Protein AF-A0A2D4H8C5-F1 (afdb_monomer_lite)

Structure (mmCIF, N/CA/C/O backbone):
data_AF-A0A2D4H8C5-F1
#
_entry.id   AF-A0A2D4H8C5-F1
#
loop_
_atom_site.group_PDB
_atom_site.id
_atom_site.type_symbol
_atom_site.label_atom_id
_atom_site.label_alt_id
_atom_site.label_comp_id
_atom_site.label_asym_id
_atom_site.label_entity_id
_atom_site.label_seq_id
_atom_site.pdbx_PDB_ins_code
_atom_site.Cartn_x
_atom_site.Cartn_y
_atom_site.Cartn_z
_atom_site.occupancy
_atom_site.B_iso_or_equiv
_atom_site.auth_seq_id
_atom_site.auth_comp_id
_atom_site.auth_asym_id
_atom_si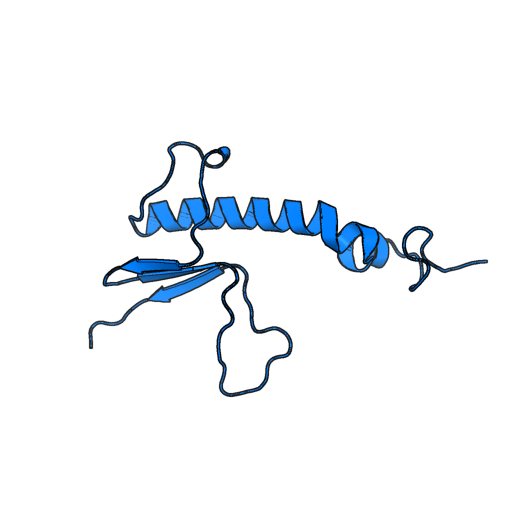te.auth_atom_id
_atom_site.pdbx_PDB_model_num
ATOM 1 N N . THR A 1 1 ? 19.505 -6.120 -39.486 1.00 49.56 1 THR A N 1
ATOM 2 C CA . THR A 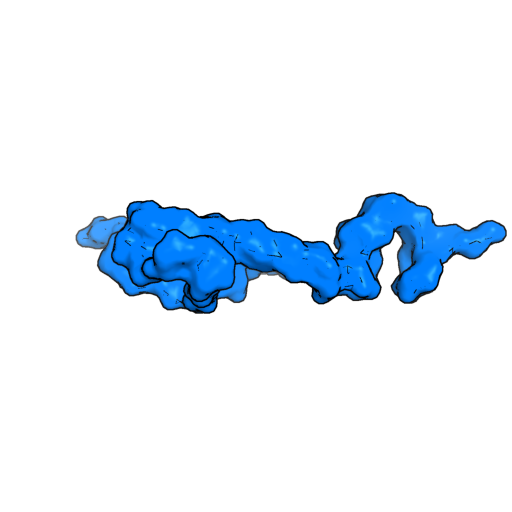1 1 ? 19.341 -5.386 -38.216 1.00 49.56 1 THR A CA 1
ATOM 3 C C . THR A 1 1 ? 18.477 -6.236 -37.314 1.00 49.56 1 THR A C 1
ATOM 5 O O . THR A 1 1 ? 17.338 -6.503 -37.668 1.00 49.56 1 THR A O 1
ATOM 8 N N . ASN A 1 2 ? 19.036 -6.793 -36.238 1.00 59.22 2 ASN A N 1
ATOM 9 C CA . ASN A 1 2 ? 18.236 -7.587 -35.306 1.00 59.22 2 ASN A CA 1
ATOM 10 C C . ASN A 1 2 ? 17.459 -6.597 -34.434 1.00 59.22 2 ASN A C 1
ATOM 12 O O . ASN A 1 2 ? 18.043 -5.967 -33.563 1.00 59.22 2 ASN A O 1
ATOM 16 N N . SER A 1 3 ? 16.188 -6.373 -34.763 1.00 80.88 3 SER A N 1
ATOM 17 C CA . SER A 1 3 ? 15.322 -5.400 -34.089 1.00 80.88 3 SER A CA 1
ATOM 18 C C . SER A 1 3 ? 14.839 -5.881 -32.726 1.00 80.88 3 SER A C 1
ATOM 20 O O . SER A 1 3 ? 14.185 -5.123 -32.024 1.00 80.88 3 SER A O 1
ATOM 22 N N . LYS A 1 4 ? 15.145 -7.127 -32.347 1.00 88.50 4 LYS A N 1
ATOM 23 C CA . LYS A 1 4 ? 14.669 -7.757 -31.118 1.00 88.50 4 LYS A CA 1
ATOM 24 C C . LYS 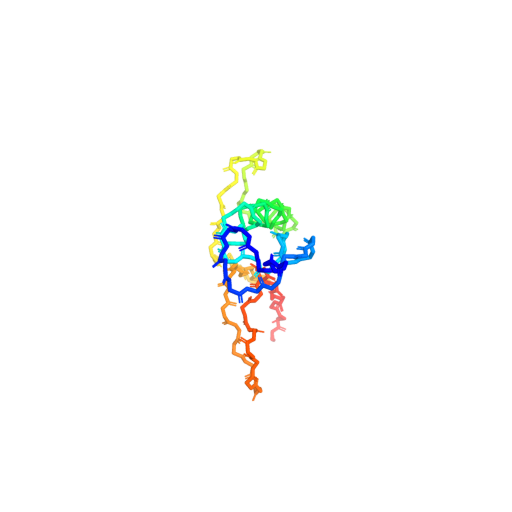A 1 4 ? 15.430 -7.270 -29.889 1.00 88.50 4 LYS A C 1
ATOM 26 O O . LYS A 1 4 ? 16.642 -7.093 -29.931 1.00 88.50 4 LYS A O 1
ATOM 31 N N . CYS A 1 5 ? 14.695 -7.131 -28.790 1.00 89.56 5 CYS A N 1
ATOM 32 C CA . CYS A 1 5 ? 15.189 -6.788 -27.463 1.00 89.56 5 CYS A CA 1
ATOM 33 C C . CYS A 1 5 ? 16.376 -7.657 -27.054 1.00 89.56 5 CYS A C 1
ATOM 35 O O . CYS A 1 5 ? 16.251 -8.880 -26.978 1.00 89.56 5 CYS A O 1
ATOM 37 N N . HIS A 1 6 ? 17.495 -7.029 -26.702 1.00 89.69 6 HIS A N 1
ATOM 38 C CA . HIS A 1 6 ? 18.704 -7.728 -26.271 1.00 89.69 6 HIS A CA 1
ATOM 39 C C . HIS A 1 6 ? 18.544 -8.493 -24.946 1.00 89.69 6 HIS A C 1
ATOM 41 O O . HIS A 1 6 ? 19.355 -9.367 -24.650 1.00 89.69 6 HIS A O 1
ATOM 47 N N . LEU A 1 7 ? 17.510 -8.194 -24.150 1.00 85.94 7 LEU A N 1
ATOM 48 C CA . LEU A 1 7 ? 17.275 -8.827 -22.846 1.00 85.94 7 LEU A CA 1
ATOM 49 C C . LEU A 1 7 ? 16.354 -10.045 -22.927 1.00 85.94 7 LEU A C 1
ATOM 51 O O . LEU A 1 7 ? 16.677 -11.102 -22.388 1.00 85.94 7 LEU A O 1
ATOM 55 N N . CYS A 1 8 ? 15.185 -9.901 -23.559 1.00 87.44 8 CYS A N 1
ATOM 56 C CA . CYS A 1 8 ? 14.201 -10.984 -23.641 1.00 87.44 8 CYS A CA 1
ATOM 57 C C . CYS A 1 8 ? 14.191 -11.700 -24.996 1.00 87.44 8 CYS A C 1
ATOM 59 O O . CYS A 1 8 ? 13.725 -12.829 -25.064 1.00 87.44 8 CYS A O 1
ATOM 61 N N . ASN A 1 9 ? 14.692 -11.069 -26.063 1.00 87.75 9 ASN A N 1
ATOM 62 C CA . ASN A 1 9 ? 14.713 -11.582 -27.438 1.00 87.75 9 ASN A CA 1
ATOM 63 C C . ASN A 1 9 ? 13.330 -11.975 -28.017 1.00 87.75 9 ASN A C 1
ATOM 65 O O . ASN A 1 9 ? 13.246 -12.687 -29.021 1.00 87.75 9 ASN A O 1
ATOM 69 N N . GLU A 1 10 ? 12.239 -11.506 -27.402 1.00 86.00 10 GLU A N 1
ATOM 70 C CA . GLU A 1 10 ? 10.858 -11.847 -27.782 1.00 86.00 10 GLU A CA 1
ATOM 71 C C . GLU A 1 10 ? 10.166 -10.750 -28.599 1.00 86.00 10 GLU A C 1
ATOM 73 O O . GLU A 1 10 ? 9.483 -11.052 -29.576 1.00 86.00 10 GLU A O 1
ATOM 78 N N . LYS A 1 11 ? 10.337 -9.480 -28.213 1.00 87.06 11 LYS A N 1
ATOM 79 C CA . LYS A 1 11 ? 9.717 -8.312 -28.863 1.00 87.06 11 LYS A CA 1
ATOM 80 C C . LYS A 1 11 ? 10.781 -7.370 -29.404 1.00 87.06 11 LYS A C 1
ATOM 82 O O . LYS A 1 11 ? 11.941 -7.473 -29.012 1.00 87.06 11 LYS A O 1
ATOM 87 N N . ASP A 1 12 ? 10.383 -6.444 -30.271 1.00 90.56 12 ASP A N 1
ATOM 88 C CA . ASP A 1 12 ? 11.291 -5.408 -30.751 1.00 90.56 12 ASP A CA 1
ATOM 89 C C . ASP A 1 12 ? 11.798 -4.521 -29.607 1.00 90.56 12 ASP A C 1
ATOM 91 O O . ASP A 1 12 ? 11.068 -4.155 -28.678 1.00 90.56 12 ASP A O 1
ATOM 95 N N . GLU A 1 13 ? 13.076 -4.174 -29.687 1.00 88.38 13 GLU A N 1
ATOM 96 C CA . GLU A 1 13 ? 13.731 -3.271 -28.768 1.00 88.38 13 GLU A CA 1
ATOM 97 C C . GLU A 1 13 ? 13.223 -1.852 -28.985 1.00 88.38 13 GLU A C 1
ATOM 99 O O . GLU A 1 13 ? 13.541 -1.174 -29.958 1.00 88.38 13 GLU A O 1
ATOM 104 N N . THR A 1 14 ? 12.417 -1.392 -28.042 1.00 89.06 14 THR A N 1
ATOM 105 C CA . THR A 1 14 ? 11.976 -0.005 -27.959 1.00 89.06 14 THR A CA 1
ATOM 106 C C . THR A 1 14 ? 12.141 0.458 -26.523 1.00 89.06 14 THR A C 1
ATOM 108 O O . THR A 1 14 ? 12.072 -0.355 -25.603 1.00 89.06 14 THR A O 1
ATOM 111 N N . V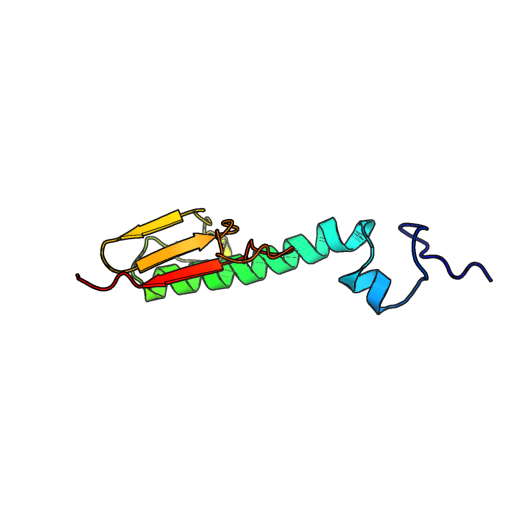AL A 1 15 ? 12.305 1.765 -26.305 1.00 83.38 15 VAL A N 1
ATOM 112 C CA . VAL A 1 15 ? 12.348 2.339 -24.947 1.00 83.38 15 VAL A CA 1
ATOM 113 C C . VAL A 1 15 ? 11.116 1.913 -24.144 1.00 83.38 15 VAL A C 1
ATOM 115 O O . VAL A 1 15 ? 11.235 1.497 -22.996 1.00 83.38 15 VAL A O 1
ATOM 118 N N . ASN A 1 16 ? 9.936 1.927 -24.774 1.00 82.69 16 ASN A N 1
ATOM 119 C CA . ASN A 1 16 ? 8.709 1.482 -24.126 1.00 82.69 16 ASN A CA 1
ATOM 120 C C . ASN A 1 16 ? 8.761 -0.011 -23.764 1.00 82.69 16 ASN A C 1
ATOM 122 O O . ASN A 1 16 ? 8.442 -0.375 -22.638 1.00 82.69 16 ASN A O 1
ATOM 126 N N . HIS A 1 17 ? 9.217 -0.876 -24.677 1.00 85.38 17 HIS A N 1
ATOM 127 C CA . HIS A 1 17 ? 9.405 -2.290 -24.369 1.00 85.38 17 HIS A CA 1
ATOM 128 C C . HIS A 1 17 ? 10.403 -2.494 -23.225 1.00 85.38 17 HIS A C 1
ATOM 130 O O . HIS A 1 17 ? 10.072 -3.195 -22.282 1.00 85.38 17 HIS A O 1
ATOM 136 N N . LEU A 1 18 ? 11.580 -1.867 -23.253 1.00 80.31 18 LEU A N 1
ATOM 137 C CA . LEU A 1 18 ? 12.593 -2.031 -22.206 1.00 80.31 18 LEU A CA 1
ATOM 138 C C . LEU A 1 18 ? 12.063 -1.637 -20.820 1.00 80.31 18 LEU A C 1
ATOM 140 O O . LEU A 1 18 ? 12.319 -2.350 -19.856 1.00 80.31 18 LEU A O 1
ATOM 144 N N . ILE A 1 19 ? 11.287 -0.552 -20.733 1.00 75.75 19 ILE A N 1
ATOM 145 C CA . ILE A 1 19 ? 10.797 -0.017 -19.456 1.00 75.75 19 ILE A CA 1
ATOM 146 C C . ILE A 1 19 ? 9.540 -0.746 -18.962 1.00 75.75 19 ILE A C 1
ATOM 148 O O . ILE A 1 19 ? 9.457 -1.086 -17.786 1.00 75.75 19 ILE A O 1
ATOM 152 N N . THR A 1 20 ? 8.549 -0.976 -19.828 1.00 72.44 20 THR A N 1
ATOM 153 C CA . THR A 1 20 ? 7.210 -1.433 -19.400 1.00 72.44 20 THR A CA 1
ATOM 154 C C . THR A 1 20 ? 6.840 -2.823 -19.908 1.00 72.44 20 THR A C 1
ATOM 156 O O . THR A 1 20 ? 5.971 -3.477 -19.340 1.00 72.44 20 THR A O 1
ATOM 159 N N . GLY A 1 21 ? 7.483 -3.298 -20.977 1.00 76.19 21 GLY A N 1
ATOM 160 C CA . GLY A 1 21 ? 7.053 -4.493 -21.710 1.00 76.19 21 GLY A CA 1
ATOM 161 C C . GLY A 1 21 ? 8.036 -5.664 -21.712 1.00 76.19 21 GLY A C 1
ATOM 162 O O . GLY A 1 21 ? 7.702 -6.717 -22.262 1.00 76.19 21 GLY A O 1
ATOM 163 N N . CYS A 1 22 ? 9.244 -5.486 -21.179 1.00 84.06 22 CYS A N 1
ATOM 164 C CA . CYS A 1 22 ? 10.309 -6.476 -21.193 1.00 84.06 22 CYS A CA 1
ATOM 165 C C . CYS A 1 22 ? 10.132 -7.382 -19.990 1.00 84.06 22 CYS A C 1
ATOM 167 O O . CYS A 1 22 ? 10.269 -6.939 -18.854 1.00 84.06 22 CYS A O 1
ATOM 169 N N . SER A 1 23 ? 9.852 -8.660 -20.222 1.00 78.25 23 SER A N 1
ATOM 170 C CA . SER A 1 23 ? 9.631 -9.649 -19.161 1.00 78.25 23 SER A CA 1
ATOM 171 C C . SER A 1 23 ? 10.812 -9.771 -18.191 1.00 78.25 23 SER A C 1
ATOM 173 O O . SER A 1 23 ? 10.611 -10.131 -17.039 1.00 78.25 23 SER A O 1
ATOM 175 N N . LYS A 1 24 ? 12.031 -9.419 -18.623 1.00 79.38 24 LYS A N 1
ATOM 176 C CA . LYS A 1 24 ? 13.242 -9.438 -17.790 1.00 79.38 24 LYS A CA 1
ATOM 177 C C . LYS A 1 24 ? 13.415 -8.220 -16.874 1.00 79.38 24 LYS A C 1
ATOM 179 O O . LYS A 1 24 ? 14.102 -8.360 -15.876 1.00 79.38 24 LYS A O 1
ATOM 184 N N . ILE A 1 25 ? 12.816 -7.070 -17.203 1.00 72.94 25 ILE A N 1
ATOM 185 C CA . ILE A 1 25 ? 12.892 -5.828 -16.399 1.00 72.94 25 ILE A CA 1
ATOM 186 C C . ILE A 1 25 ? 11.570 -5.564 -15.668 1.00 72.94 25 ILE A C 1
ATOM 188 O O . ILE A 1 25 ? 11.550 -5.257 -14.479 1.00 72.94 25 ILE A O 1
ATOM 192 N N . SER A 1 26 ? 10.444 -5.695 -16.375 1.00 65.44 26 SER A N 1
ATOM 193 C CA . SER A 1 26 ? 9.105 -5.401 -15.844 1.00 65.44 26 SER A CA 1
ATOM 194 C C . SER A 1 26 ? 8.741 -6.257 -14.628 1.00 65.44 26 SER A C 1
ATOM 196 O O . SER A 1 26 ? 8.025 -5.790 -13.748 1.00 65.44 26 SER A O 1
ATOM 198 N N . GLN A 1 27 ? 9.253 -7.490 -14.559 1.00 64.69 27 GLN A N 1
ATOM 199 C CA . GLN A 1 27 ? 8.974 -8.423 -13.465 1.00 64.69 27 GLN A CA 1
ATOM 200 C C . GLN A 1 27 ? 9.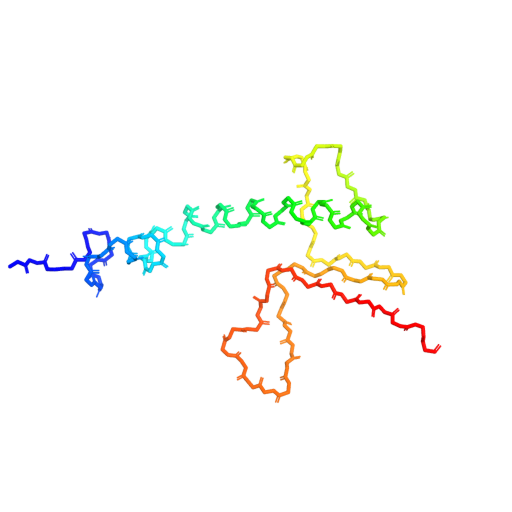858 -8.203 -12.227 1.00 64.69 27 GLN A C 1
ATOM 202 O O . GLN A 1 27 ? 9.566 -8.791 -11.189 1.00 64.69 27 GLN A O 1
ATOM 207 N N . THR A 1 28 ? 10.914 -7.384 -12.309 1.00 69.38 28 THR A N 1
ATOM 208 C CA . THR A 1 28 ? 11.859 -7.163 -11.201 1.00 69.38 28 THR A CA 1
ATOM 209 C C . THR A 1 28 ? 11.806 -5.716 -10.720 1.00 69.38 28 THR A C 1
ATOM 211 O O . THR A 1 28 ? 11.031 -5.395 -9.821 1.00 69.38 28 THR A O 1
ATOM 214 N N . ASP A 1 29 ? 12.549 -4.818 -11.362 1.00 67.75 29 ASP A N 1
ATOM 215 C CA . ASP A 1 29 ? 12.817 -3.474 -10.843 1.00 67.75 29 ASP A CA 1
ATOM 216 C C . ASP A 1 29 ? 11.567 -2.592 -10.897 1.00 67.75 29 ASP A C 1
ATOM 218 O O . ASP A 1 29 ? 11.295 -1.806 -9.985 1.00 67.75 29 ASP A O 1
ATOM 222 N N . TYR A 1 30 ? 10.771 -2.749 -11.959 1.00 69.88 30 TYR A N 1
ATOM 223 C CA . TYR A 1 30 ? 9.523 -2.010 -12.107 1.00 69.88 30 TYR A CA 1
ATOM 224 C C . TYR A 1 30 ? 8.486 -2.453 -11.069 1.00 69.88 30 TYR A C 1
ATOM 226 O O . TYR A 1 30 ? 7.875 -1.604 -10.422 1.00 69.88 30 TYR A O 1
ATOM 234 N N . LEU A 1 31 ? 8.326 -3.765 -10.858 1.00 77.31 31 LEU A N 1
ATOM 235 C CA . LEU A 1 31 ? 7.412 -4.312 -9.855 1.00 77.31 31 LEU A CA 1
ATOM 236 C C . LEU A 1 31 ? 7.836 -3.925 -8.431 1.00 77.31 31 LEU A C 1
ATOM 238 O O . LEU A 1 31 ? 6.994 -3.556 -7.614 1.00 77.31 31 LEU A O 1
ATOM 242 N N . GLU A 1 32 ? 9.135 -3.950 -8.129 1.00 81.12 32 GLU A N 1
ATOM 243 C CA . GLU A 1 32 ? 9.647 -3.494 -6.836 1.00 81.12 32 GLU A CA 1
ATOM 244 C C . GLU A 1 32 ? 9.363 -2.011 -6.596 1.00 81.12 32 GLU A C 1
ATOM 246 O O . GLU A 1 32 ? 8.886 -1.639 -5.520 1.00 81.12 32 GLU A O 1
ATOM 251 N N . PHE A 1 33 ? 9.627 -1.150 -7.583 1.00 80.44 33 PHE A N 1
ATOM 252 C CA . PHE A 1 33 ? 9.336 0.277 -7.465 1.00 80.44 33 PHE A CA 1
ATOM 253 C C . PHE A 1 33 ? 7.836 0.531 -7.305 1.00 80.44 33 PHE A C 1
ATOM 255 O O . PHE A 1 33 ? 7.421 1.288 -6.423 1.00 80.44 33 PHE A O 1
ATOM 262 N N . HIS A 1 34 ? 7.027 -0.152 -8.112 1.00 85.38 34 HIS A N 1
ATOM 263 C CA . HIS A 1 34 ? 5.576 -0.105 -8.046 1.00 85.38 34 HIS A CA 1
ATOM 264 C C . HIS A 1 34 ? 5.071 -0.463 -6.637 1.00 85.38 34 HIS A C 1
ATOM 266 O O . HIS A 1 34 ? 4.355 0.318 -6.004 1.00 85.38 34 HIS A O 1
ATOM 272 N N . ASN A 1 35 ? 5.547 -1.582 -6.086 1.00 88.06 35 ASN A N 1
ATOM 273 C CA . ASN A 1 35 ? 5.183 -2.036 -4.746 1.00 88.06 35 ASN A CA 1
ATOM 274 C C . ASN A 1 35 ? 5.675 -1.089 -3.645 1.00 88.06 35 ASN A C 1
ATOM 276 O O . ASN A 1 35 ? 4.981 -0.907 -2.644 1.00 88.06 35 ASN A O 1
ATOM 280 N N . ARG A 1 36 ? 6.833 -0.434 -3.813 1.00 89.56 36 ARG A N 1
ATOM 281 C CA . ARG A 1 36 ? 7.312 0.594 -2.869 1.00 89.56 36 ARG A CA 1
ATOM 282 C C . ARG A 1 36 ? 6.380 1.799 -2.825 1.00 89.56 36 ARG A C 1
ATOM 284 O O . ARG A 1 36 ? 6.036 2.253 -1.735 1.00 89.56 36 ARG A O 1
ATOM 291 N N . VAL A 1 37 ? 5.951 2.303 -3.982 1.00 91.75 37 VAL A N 1
ATOM 292 C CA . VAL A 1 37 ? 5.007 3.428 -4.054 1.00 91.75 37 VAL A CA 1
ATOM 293 C C . VAL A 1 37 ? 3.664 3.034 -3.443 1.00 91.75 37 VAL A C 1
ATOM 295 O O . VAL A 1 37 ? 3.157 3.742 -2.572 1.00 91.75 37 VAL A O 1
ATOM 298 N N . ALA A 1 38 ? 3.126 1.874 -3.822 1.00 93.81 38 ALA A N 1
ATOM 299 C CA . ALA A 1 38 ? 1.881 1.367 -3.261 1.00 93.81 38 ALA A CA 1
ATOM 300 C C . ALA A 1 38 ? 1.984 1.177 -1.732 1.00 93.81 38 ALA A C 1
ATOM 302 O O . ALA A 1 38 ? 1.076 1.580 -1.006 1.00 93.81 38 ALA A O 1
ATOM 303 N N . LYS A 1 39 ? 3.117 0.694 -1.200 1.00 95.19 39 LYS A N 1
ATOM 304 C CA . LYS A 1 39 ? 3.353 0.561 0.251 1.00 95.19 39 LYS A CA 1
ATOM 305 C C . LYS A 1 39 ? 3.272 1.908 0.977 1.00 95.19 39 LYS A C 1
ATOM 307 O O . LYS A 1 39 ? 2.693 1.980 2.060 1.00 95.19 39 LYS A O 1
ATOM 312 N N . ILE A 1 40 ? 3.807 2.982 0.391 1.00 95.81 40 ILE A N 1
ATOM 313 C CA . ILE A 1 40 ? 3.698 4.338 0.960 1.00 95.81 40 ILE A CA 1
ATOM 314 C C . ILE A 1 40 ? 2.235 4.797 0.978 1.00 95.81 40 ILE A C 1
ATOM 316 O O . ILE A 1 40 ? 1.783 5.378 1.968 1.00 95.81 40 ILE A O 1
ATOM 320 N N . ILE A 1 41 ? 1.485 4.519 -0.091 1.00 96.38 41 ILE A N 1
ATOM 321 C CA . ILE A 1 41 ? 0.052 4.830 -0.164 1.00 96.38 41 ILE A CA 1
ATOM 322 C C . ILE A 1 41 ? -0.704 4.057 0.919 1.00 96.38 41 ILE A C 1
ATOM 324 O O . ILE A 1 41 ? -1.442 4.666 1.687 1.00 96.38 41 ILE A O 1
ATOM 328 N N . HIS A 1 42 ? -0.466 2.752 1.050 1.00 97.19 42 HIS A N 1
ATOM 329 C CA . HIS A 1 42 ? -1.062 1.925 2.095 1.00 97.19 42 HIS A CA 1
ATOM 330 C C . HIS A 1 42 ? -0.765 2.482 3.496 1.00 97.19 42 HIS A C 1
ATOM 332 O O . HIS A 1 42 ? -1.685 2.673 4.285 1.00 97.19 42 HIS A O 1
ATOM 338 N N . TRP A 1 43 ? 0.490 2.839 3.793 1.00 97.62 43 TRP A N 1
ATOM 339 C CA . TRP A 1 43 ? 0.872 3.474 5.063 1.00 97.62 43 TRP A CA 1
ATOM 340 C C . TRP A 1 43 ? 0.091 4.771 5.343 1.00 97.62 43 TRP A C 1
ATOM 342 O O . TRP A 1 43 ? -0.328 5.026 6.476 1.00 97.62 43 TRP A O 1
ATOM 352 N N . LYS A 1 44 ? -0.148 5.595 4.314 1.00 97.38 44 LYS A N 1
ATOM 353 C CA . LYS A 1 44 ? -0.968 6.813 4.426 1.00 97.38 44 LYS A CA 1
ATOM 354 C C . LYS A 1 44 ? -2.454 6.517 4.614 1.00 97.38 44 LYS A C 1
ATOM 356 O O . LYS A 1 44 ? -3.126 7.254 5.332 1.00 97.38 44 LYS A O 1
ATOM 361 N N . LEU A 1 45 ? -2.969 5.455 4.002 1.00 96.69 45 LEU A N 1
ATOM 362 C CA . LEU A 1 45 ? -4.350 5.021 4.194 1.00 96.69 45 LEU A CA 1
ATOM 363 C C . LEU A 1 45 ? -4.572 4.478 5.609 1.00 96.69 45 LEU A C 1
ATOM 365 O O . LEU A 1 45 ? -5.576 4.836 6.221 1.00 96.69 45 LEU A O 1
ATOM 369 N N . CYS A 1 46 ? -3.619 3.722 6.165 1.00 96.81 46 CYS A N 1
ATOM 370 C CA . CYS A 1 46 ? -3.667 3.291 7.564 1.00 96.81 46 CYS A CA 1
ATOM 371 C C . CYS A 1 46 ? -3.795 4.488 8.513 1.00 96.81 46 CYS A C 1
ATOM 373 O O . CYS A 1 46 ? -4.715 4.524 9.326 1.00 96.81 46 CYS A O 1
ATOM 375 N N . GLN A 1 47 ? -2.951 5.513 8.335 1.00 96.44 47 GLN A N 1
ATOM 376 C CA . GLN A 1 47 ? -3.035 6.769 9.094 1.00 96.44 47 GLN A CA 1
ATOM 377 C C . GLN A 1 47 ? -4.395 7.457 8.939 1.00 96.44 47 GLN A C 1
ATOM 379 O O . GLN A 1 47 ? -4.982 7.907 9.919 1.00 96.44 47 GLN A O 1
ATOM 384 N N . LYS A 1 48 ? -4.906 7.547 7.705 1.00 96.00 48 LYS A N 1
ATOM 385 C CA . LYS A 1 48 ? -6.171 8.229 7.406 1.00 96.00 48 LYS A CA 1
ATOM 386 C C . LYS A 1 48 ? -7.377 7.540 8.050 1.00 96.00 48 LYS A C 1
ATOM 388 O O . LYS A 1 48 ? -8.292 8.228 8.495 1.00 96.00 48 LYS A O 1
ATOM 393 N N . PHE A 1 49 ? -7.400 6.210 8.053 1.00 95.62 49 PHE A N 1
ATOM 394 C CA . PHE A 1 49 ? -8.537 5.422 8.531 1.00 95.62 49 PHE A CA 1
ATOM 395 C C . PHE A 1 49 ? -8.378 4.913 9.970 1.00 95.62 49 PHE A C 1
ATOM 397 O O . PHE A 1 49 ? -9.320 4.347 10.513 1.00 95.62 49 PHE A O 1
ATOM 404 N N . GLY A 1 50 ? -7.237 5.175 10.615 1.00 94.94 50 GLY A N 1
ATOM 405 C CA . GLY A 1 50 ? -6.997 4.819 12.015 1.00 94.94 50 GLY A CA 1
ATOM 406 C C . GLY A 1 50 ? -6.633 3.349 12.235 1.00 94.94 50 GLY A C 1
ATOM 407 O O . GLY A 1 50 ? -6.906 2.816 13.306 1.00 94.94 50 GLY A O 1
ATOM 408 N N . PHE A 1 51 ? -6.040 2.693 11.234 1.00 96.06 51 PHE A N 1
ATOM 409 C CA . PHE A 1 51 ? -5.415 1.378 11.408 1.00 96.06 51 PHE A CA 1
ATOM 410 C C . PHE A 1 51 ? -4.053 1.509 12.091 1.00 96.06 51 PHE A C 1
ATOM 412 O O . PHE A 1 51 ? -3.500 2.604 12.163 1.00 96.06 51 PHE A O 1
ATOM 419 N N . GLU A 1 52 ? -3.485 0.395 12.552 1.00 94.69 52 GLU A N 1
ATOM 420 C CA . GLU A 1 52 ? -2.103 0.376 13.028 1.00 94.69 52 GLU A CA 1
ATOM 421 C C . GLU A 1 52 ? -1.136 0.753 11.890 1.00 94.69 52 GLU A C 1
ATOM 423 O O . GLU A 1 52 ? -1.306 0.360 10.730 1.00 94.69 52 GLU A O 1
ATOM 428 N N . TYR A 1 53 ? -0.138 1.577 12.207 1.00 95.38 53 TYR A N 1
ATOM 429 C CA . TYR A 1 53 ? 0.903 1.991 11.272 1.00 95.38 53 TYR A CA 1
ATOM 430 C C . TYR A 1 53 ? 2.221 2.234 12.012 1.00 95.38 53 TYR A C 1
ATOM 432 O O . TYR A 1 53 ? 2.239 2.619 13.181 1.00 95.38 53 TYR A O 1
ATOM 440 N N . SER A 1 54 ? 3.342 2.042 11.318 1.00 95.62 54 SER A N 1
ATOM 441 C CA . SER A 1 54 ? 4.677 2.354 11.840 1.00 95.62 54 SER A CA 1
ATOM 442 C C . SER A 1 54 ? 4.954 3.860 11.832 1.00 95.62 54 SER A C 1
ATOM 444 O O . SER A 1 54 ? 4.458 4.587 10.971 1.00 95.62 54 SER A O 1
ATOM 446 N N . ASN A 1 55 ? 5.831 4.340 12.719 1.00 94.31 55 ASN A N 1
ATOM 447 C CA . ASN A 1 55 ? 6.232 5.755 12.743 1.00 94.31 55 ASN A CA 1
ATOM 448 C C . ASN A 1 55 ? 6.840 6.219 11.412 1.00 94.31 55 ASN A C 1
ATOM 450 O O . ASN A 1 55 ? 6.587 7.337 10.963 1.00 94.31 55 ASN A O 1
ATOM 454 N N . ASN A 1 56 ? 7.606 5.341 10.761 1.00 94.62 56 ASN A N 1
ATOM 455 C CA . ASN A 1 56 ? 8.250 5.623 9.490 1.00 94.62 56 ASN A CA 1
ATOM 456 C C . ASN A 1 56 ? 7.707 4.740 8.363 1.00 94.62 56 ASN A C 1
ATOM 458 O O . ASN A 1 56 ? 7.469 3.548 8.561 1.00 94.62 56 ASN A O 1
ATOM 462 N N . TYR A 1 57 ? 7.592 5.282 7.144 1.00 91.12 57 TYR A N 1
ATOM 463 C CA . TYR A 1 57 ? 7.039 4.539 6.000 1.00 91.12 57 TYR A CA 1
ATOM 464 C C . TYR A 1 57 ? 7.900 3.338 5.570 1.00 91.12 57 TYR A C 1
ATOM 466 O O . TYR A 1 57 ? 7.379 2.362 5.029 1.00 91.12 57 TYR A O 1
ATOM 474 N N . TRP A 1 58 ? 9.220 3.387 5.789 1.00 91.50 58 TRP A N 1
ATOM 475 C CA . TRP A 1 58 ? 10.129 2.299 5.409 1.00 91.50 58 TRP A CA 1
ATOM 476 C C . TRP A 1 58 ? 9.947 1.058 6.296 1.00 91.50 58 TRP A C 1
ATOM 478 O O . TRP A 1 58 ? 10.033 -0.063 5.793 1.00 91.50 58 TRP A O 1
ATOM 488 N N . GLU A 1 59 ? 9.592 1.253 7.568 1.00 94.50 59 GLU A N 1
ATOM 489 C CA . GLU A 1 59 ? 9.280 0.199 8.548 1.00 94.50 59 GLU A CA 1
ATOM 490 C C . GLU A 1 59 ? 7.879 -0.405 8.371 1.00 94.50 59 GLU A C 1
ATOM 492 O O . GLU A 1 59 ? 7.604 -1.465 8.930 1.00 94.50 59 GLU A O 1
ATOM 497 N N . HIS A 1 60 ? 7.001 0.236 7.588 1.00 95.06 60 HIS A N 1
ATOM 498 C CA . HIS A 1 60 ? 5.600 -0.176 7.463 1.00 95.06 60 HIS A CA 1
ATOM 499 C C . HIS A 1 60 ? 5.478 -1.593 6.902 1.00 95.06 60 HIS A C 1
ATOM 501 O O . HIS A 1 60 ? 6.084 -1.913 5.878 1.00 95.06 60 HIS A O 1
ATOM 507 N N . GLN A 1 61 ? 4.679 -2.445 7.529 1.00 93.12 61 GLN A N 1
ATOM 508 C CA . GLN A 1 61 ? 4.373 -3.767 6.990 1.00 93.12 61 GLN A CA 1
ATOM 509 C C . GLN A 1 61 ? 3.004 -3.716 6.321 1.00 93.12 61 GLN A C 1
ATOM 511 O O . GLN A 1 61 ? 2.038 -3.206 6.882 1.00 93.12 61 GLN A O 1
ATOM 516 N N . VAL A 1 62 ? 2.942 -4.175 5.073 1.00 94.31 62 VAL A N 1
ATOM 517 C CA . VAL A 1 62 ? 1.689 -4.199 4.317 1.00 94.31 62 VAL A CA 1
ATOM 518 C C . VAL A 1 62 ? 0.908 -5.438 4.728 1.00 94.31 62 VAL A C 1
ATOM 520 O O . VAL A 1 62 ? 1.399 -6.558 4.587 1.00 94.31 62 VAL A O 1
ATOM 523 N N . GLU A 1 63 ? -0.315 -5.234 5.198 1.00 94.81 63 GLU A N 1
ATOM 524 C CA . GLU A 1 63 ? -1.255 -6.312 5.477 1.00 94.81 63 GLU A CA 1
ATOM 525 C C . GLU A 1 63 ? -2.193 -6.493 4.287 1.00 94.81 63 GLU A C 1
ATOM 527 O O . GLU A 1 63 ? -2.666 -5.525 3.693 1.00 94.81 63 GLU A O 1
ATOM 532 N N . LYS A 1 64 ? -2.469 -7.749 3.917 1.00 94.31 64 LYS A N 1
ATOM 533 C CA . LYS A 1 64 ? -3.315 -8.037 2.748 1.00 94.31 64 LYS A CA 1
ATOM 534 C C . LYS A 1 64 ? -4.748 -7.543 2.916 1.00 94.31 64 LYS A C 1
ATOM 536 O O . LYS A 1 64 ? -5.390 -7.176 1.935 1.00 94.31 64 LYS A O 1
ATOM 541 N N . VAL A 1 65 ? -5.249 -7.592 4.144 1.00 95.44 65 VAL A N 1
ATOM 542 C CA . VAL A 1 65 ? -6.612 -7.213 4.496 1.00 95.44 65 VAL A CA 1
ATOM 543 C C . VAL A 1 65 ? -6.550 -6.469 5.816 1.00 95.44 65 VAL A C 1
ATOM 545 O O . VAL A 1 65 ? -6.179 -7.044 6.832 1.00 95.44 65 VAL A O 1
ATOM 548 N N . LEU A 1 66 ? -6.954 -5.207 5.790 1.00 96.25 66 LEU A N 1
ATOM 549 C CA . LEU A 1 66 ? -7.213 -4.411 6.979 1.00 96.25 66 LEU A CA 1
ATOM 550 C C . LEU A 1 66 ? -8.694 -4.100 7.020 1.00 96.25 66 LEU A C 1
ATOM 552 O O . LEU A 1 66 ? -9.255 -3.613 6.042 1.00 96.25 66 LEU A O 1
ATOM 556 N N . GLU A 1 67 ? -9.348 -4.383 8.136 1.00 96.19 67 GLU A N 1
ATOM 557 C CA . GLU A 1 67 ? -10.789 -4.222 8.227 1.00 96.19 67 GLU A CA 1
ATOM 558 C C . GLU A 1 67 ? -11.230 -3.763 9.613 1.00 96.19 67 GLU A C 1
ATOM 560 O O . GLU A 1 67 ? -10.815 -4.312 10.628 1.00 96.19 67 GLU A O 1
ATOM 565 N N . HIS A 1 68 ? -12.129 -2.781 9.641 1.00 93.38 68 HIS A N 1
ATOM 566 C CA . HIS A 1 68 ? -12.928 -2.460 10.818 1.00 93.38 68 HIS A CA 1
ATOM 567 C C . HIS A 1 68 ? -14.385 -2.174 10.416 1.00 93.38 68 HIS A C 1
ATOM 569 O O . HIS A 1 68 ? -14.806 -2.414 9.281 1.00 93.38 68 HIS A O 1
ATOM 575 N N . GLU A 1 69 ? -15.188 -1.662 11.353 1.00 92.50 69 GLU A N 1
ATOM 576 C CA . GLU A 1 69 ? -16.636 -1.466 11.176 1.00 92.50 69 GLU A CA 1
ATOM 577 C C . GLU A 1 69 ? -17.029 -0.578 9.984 1.00 92.50 69 GLU A C 1
ATOM 579 O O . GLU A 1 69 ? -18.116 -0.742 9.438 1.00 92.50 69 GLU A O 1
ATOM 584 N N . LYS A 1 70 ? -16.178 0.376 9.585 1.00 92.44 70 LYS A N 1
ATOM 585 C CA . LYS A 1 70 ? -16.515 1.404 8.582 1.00 92.44 70 LYS A CA 1
ATOM 586 C C . LYS A 1 70 ? -15.731 1.262 7.285 1.00 92.44 70 LYS A C 1
ATOM 588 O O . LYS A 1 70 ? -16.209 1.723 6.255 1.00 92.44 70 LYS A O 1
ATOM 593 N N . VAL A 1 71 ? -14.530 0.690 7.326 1.00 96.38 71 VAL A N 1
ATOM 594 C CA . VAL A 1 71 ? -13.621 0.656 6.176 1.00 96.38 71 VAL A CA 1
ATOM 595 C C . VAL A 1 71 ? -12.898 -0.681 6.121 1.00 96.38 71 VAL A C 1
ATOM 597 O O . VAL A 1 71 ? -12.532 -1.247 7.151 1.00 96.38 71 VAL A O 1
ATOM 600 N N . GLN A 1 72 ? -12.688 -1.161 4.901 1.00 96.25 72 GLN A N 1
ATOM 601 C CA . GLN A 1 72 ? -11.800 -2.266 4.575 1.00 96.25 72 GLN A CA 1
ATOM 602 C C . GLN A 1 72 ? -10.781 -1.796 3.530 1.00 96.25 72 GLN A C 1
ATOM 604 O O . GLN A 1 72 ? -11.160 -1.186 2.530 1.00 96.25 72 GLN A O 1
ATOM 609 N N . ILE A 1 73 ? -9.499 -2.063 3.759 1.00 96.50 73 ILE A N 1
ATOM 610 C CA . ILE A 1 73 ? -8.412 -1.861 2.800 1.00 96.50 73 ILE A CA 1
ATOM 611 C C . ILE A 1 73 ? -7.935 -3.246 2.359 1.00 96.50 73 ILE A C 1
ATOM 613 O O . ILE A 1 73 ? -7.619 -4.092 3.195 1.00 96.50 73 ILE A O 1
ATOM 617 N N . LEU A 1 74 ? -7.895 -3.481 1.051 1.00 96.12 74 LEU A N 1
ATOM 618 C CA . LEU A 1 74 ? -7.442 -4.733 0.449 1.00 96.12 74 LEU A CA 1
ATOM 619 C C . LEU A 1 74 ? -6.216 -4.468 -0.415 1.00 96.12 74 LEU A C 1
ATOM 621 O O . LEU A 1 74 ? -6.256 -3.574 -1.258 1.00 96.12 74 LEU A O 1
ATOM 625 N N . TRP A 1 75 ? -5.164 -5.258 -0.237 1.00 95.19 75 TRP A N 1
ATOM 626 C CA . TRP A 1 75 ? -3.947 -5.194 -1.041 1.00 95.19 75 TRP A CA 1
ATOM 627 C C . TRP A 1 75 ? -3.850 -6.396 -1.980 1.00 95.19 75 TRP A C 1
ATOM 629 O O . TRP A 1 75 ? -3.938 -7.537 -1.517 1.00 95.19 75 TRP A O 1
ATOM 639 N N . ASP A 1 76 ? -3.622 -6.140 -3.273 1.00 92.31 76 ASP A N 1
ATOM 640 C CA . ASP A 1 76 ? -3.459 -7.163 -4.323 1.00 92.31 76 ASP A CA 1
ATOM 641 C C . ASP A 1 76 ? -4.563 -8.238 -4.261 1.00 92.31 76 ASP A C 1
ATOM 643 O O . ASP A 1 76 ? -4.334 -9.450 -4.335 1.00 92.31 76 ASP A O 1
ATOM 647 N N . PHE A 1 77 ? -5.798 -7.785 -4.022 1.00 91.69 77 PHE A N 1
ATOM 648 C CA . PHE A 1 77 ? -6.935 -8.664 -3.788 1.00 91.69 77 PHE A CA 1
ATOM 649 C C . PHE A 1 77 ? -7.816 -8.726 -5.024 1.00 91.69 77 PHE A C 1
ATOM 651 O O . PHE A 1 77 ? -8.251 -7.708 -5.564 1.00 91.69 77 PHE A O 1
ATOM 658 N N . ARG A 1 78 ? -8.100 -9.946 -5.477 1.00 89.75 78 ARG A N 1
ATOM 659 C CA . ARG A 1 78 ? -8.909 -10.162 -6.671 1.00 89.75 78 ARG A CA 1
ATOM 660 C C . ARG A 1 78 ? -10.368 -9.820 -6.387 1.00 89.75 78 ARG A C 1
ATOM 662 O O . ARG A 1 78 ? -11.004 -10.459 -5.552 1.00 89.75 78 ARG A O 1
ATOM 669 N N . ILE A 1 79 ? -10.917 -8.868 -7.133 1.00 87.06 79 ILE A N 1
ATOM 670 C CA . ILE A 1 79 ? -12.318 -8.465 -7.017 1.00 87.06 79 ILE A CA 1
ATOM 671 C C . ILE A 1 79 ? -13.150 -9.264 -8.016 1.00 87.06 79 ILE A C 1
ATOM 673 O O . ILE A 1 79 ? -12.897 -9.251 -9.226 1.00 87.06 79 ILE A O 1
ATOM 677 N N . GLN A 1 80 ? -14.166 -9.964 -7.517 1.00 82.56 80 GLN A N 1
ATOM 678 C CA . GLN A 1 80 ? -15.178 -10.558 -8.383 1.00 82.56 80 GLN A CA 1
ATOM 679 C C . GLN A 1 80 ? -16.060 -9.445 -8.943 1.00 82.56 80 GLN A C 1
ATOM 681 O O . GLN A 1 80 ? -16.610 -8.635 -8.204 1.00 82.56 80 GLN A O 1
ATOM 686 N N . THR A 1 81 ? -16.157 -9.396 -10.265 1.00 78.19 81 THR A N 1
ATOM 687 C CA . THR A 1 81 ? -17.006 -8.448 -10.986 1.00 78.19 81 THR A CA 1
ATOM 688 C C . THR A 1 81 ? -17.974 -9.245 -11.850 1.00 78.19 81 THR A C 1
ATOM 690 O O . THR A 1 81 ? -17.637 -10.339 -12.303 1.00 78.19 81 THR A O 1
ATOM 693 N N . ASP A 1 82 ? -19.174 -8.710 -12.082 1.00 79.31 82 ASP A N 1
ATOM 694 C CA . ASP A 1 82 ? -20.231 -9.400 -12.844 1.00 79.31 82 ASP A CA 1
ATOM 695 C C . ASP A 1 82 ? -19.827 -9.705 -14.296 1.00 79.31 82 ASP A C 1
ATOM 697 O O . ASP A 1 82 ? -20.414 -10.553 -14.967 1.00 79.31 82 ASP A O 1
ATOM 701 N N . ARG A 1 83 ? -18.815 -8.995 -14.802 1.00 79.81 83 ARG A N 1
ATOM 702 C CA . ARG A 1 83 ? -18.220 -9.207 -16.120 1.00 79.81 83 ARG A CA 1
ATOM 703 C C . ARG A 1 83 ? -16.809 -9.743 -15.950 1.00 79.81 83 ARG A C 1
ATOM 705 O O . ARG A 1 83 ? -16.064 -9.268 -15.105 1.00 79.81 83 ARG A O 1
ATOM 712 N N . HIS A 1 84 ? -16.403 -10.678 -16.803 1.00 77.06 84 HIS A N 1
ATOM 713 C CA . HIS A 1 84 ? -15.026 -11.159 -16.787 1.00 77.06 84 HIS A CA 1
ATOM 714 C C . HIS A 1 84 ? -14.063 -10.042 -17.219 1.00 77.06 84 HIS A C 1
ATOM 716 O O . HIS A 1 84 ? -14.023 -9.658 -18.389 1.00 77.06 84 HIS A O 1
ATOM 722 N N . LEU A 1 85 ? -13.288 -9.526 -16.268 1.00 78.12 85 LEU A N 1
ATOM 723 C CA . LEU A 1 85 ? -12.190 -8.598 -16.514 1.00 78.12 85 LEU A CA 1
ATOM 724 C C . LEU A 1 85 ? -10.872 -9.377 -16.505 1.00 78.12 85 LEU A C 1
ATOM 726 O O . LEU A 1 85 ? -10.571 -10.076 -15.539 1.00 78.12 85 LEU A O 1
ATOM 730 N N . ALA A 1 86 ? -10.076 -9.235 -17.570 1.00 76.25 86 ALA A N 1
ATOM 731 C CA . ALA A 1 86 ? -8.752 -9.860 -17.670 1.00 76.25 86 ALA A CA 1
ATOM 732 C C . ALA A 1 86 ? -7.794 -9.385 -16.560 1.00 76.25 86 ALA A C 1
ATOM 734 O O . ALA A 1 86 ? -6.933 -10.139 -16.117 1.00 76.25 86 ALA A O 1
ATOM 735 N N . HIS A 1 87 ? -7.987 -8.152 -16.085 1.00 79.69 87 HIS A N 1
ATOM 736 C CA . HIS A 1 87 ? -7.242 -7.544 -14.988 1.00 79.69 87 HIS A CA 1
ATOM 737 C C . HIS A 1 87 ? -8.235 -7.092 -13.915 1.00 79.69 87 HIS A C 1
ATOM 739 O O . HIS A 1 87 ? -8.875 -6.052 -14.056 1.00 79.69 87 HIS A O 1
ATOM 745 N N . ASN A 1 88 ? -8.409 -7.907 -12.873 1.00 86.50 88 ASN A N 1
ATOM 746 C CA . ASN A 1 88 ? -9.363 -7.659 -11.786 1.00 86.50 88 ASN A CA 1
ATOM 747 C C . ASN A 1 88 ? -8.729 -7.702 -10.390 1.00 86.50 88 ASN A C 1
ATOM 749 O O . ASN A 1 88 ? -9.431 -7.870 -9.393 1.00 86.50 88 ASN A O 1
ATOM 753 N N . THR A 1 89 ? -7.410 -7.550 -10.336 1.00 89.94 89 THR A N 1
ATOM 754 C CA . THR A 1 89 ? -6.633 -7.460 -9.101 1.00 89.94 89 THR A CA 1
ATOM 755 C C . THR A 1 89 ? -5.999 -6.072 -9.051 1.00 89.94 89 THR A C 1
ATOM 757 O O . THR A 1 89 ? -4.924 -5.879 -9.613 1.00 89.94 89 THR A O 1
ATOM 760 N N . PRO A 1 90 ? -6.701 -5.066 -8.508 1.00 90.00 90 PRO A N 1
ATOM 761 C CA . PRO A 1 90 ? -6.094 -3.771 -8.228 1.00 90.00 90 PRO A CA 1
ATOM 762 C C . PRO A 1 90 ? -5.084 -3.888 -7.081 1.00 90.00 90 PRO A C 1
ATOM 764 O O . PRO A 1 90 ? -5.258 -4.693 -6.165 1.00 90.00 90 PRO A O 1
ATOM 767 N N . ASP A 1 91 ? -4.073 -3.024 -7.092 1.00 90.88 91 ASP A N 1
ATOM 768 C CA . ASP A 1 91 ? -3.014 -3.035 -6.078 1.00 90.88 91 ASP A CA 1
ATOM 769 C C . ASP A 1 91 ? -3.535 -2.680 -4.685 1.00 90.88 91 ASP A C 1
ATOM 771 O O . ASP A 1 91 ? -3.130 -3.283 -3.693 1.00 90.88 91 ASP A O 1
ATOM 775 N N . ILE A 1 92 ? -4.458 -1.714 -4.610 1.00 95.00 92 ILE A N 1
ATOM 776 C CA . ILE A 1 92 ? -5.129 -1.310 -3.374 1.00 95.00 92 ILE A CA 1
ATOM 777 C C . ILE A 1 92 ? -6.607 -1.041 -3.661 1.00 95.00 92 ILE A C 1
ATOM 779 O O . ILE A 1 92 ? -6.947 -0.293 -4.576 1.00 95.00 92 ILE A O 1
ATOM 783 N N . THR A 1 93 ? -7.488 -1.596 -2.833 1.00 95.38 93 THR A N 1
ATOM 784 C CA . THR A 1 93 ? -8.930 -1.313 -2.832 1.00 95.38 93 THR A CA 1
ATOM 785 C C . THR A 1 93 ? -9.350 -0.783 -1.476 1.00 95.38 93 THR A C 1
ATOM 787 O O . THR A 1 93 ? -8.910 -1.294 -0.451 1.00 95.38 93 THR A O 1
ATOM 790 N N . ILE A 1 94 ? -10.229 0.216 -1.465 1.00 95.44 94 ILE A N 1
ATOM 791 C CA . ILE A 1 94 ? -10.853 0.739 -0.248 1.00 95.44 94 ILE A CA 1
ATOM 792 C C . ILE A 1 94 ? -12.355 0.506 -0.372 1.00 95.44 94 ILE A C 1
ATOM 794 O O . ILE A 1 94 ? -12.970 0.942 -1.344 1.00 95.44 94 ILE A O 1
ATOM 798 N N . VAL A 1 95 ? -12.941 -0.166 0.612 1.00 94.38 95 VAL A N 1
ATOM 799 C CA . VAL A 1 95 ? -14.380 -0.415 0.694 1.00 94.38 95 VAL A CA 1
ATOM 800 C C . VAL A 1 95 ? -14.922 0.313 1.914 1.00 94.38 95 VAL A C 1
ATOM 802 O O . VAL A 1 95 ? -14.593 -0.025 3.050 1.00 94.38 95 VAL A O 1
ATOM 805 N N . GLU A 1 96 ? -15.762 1.318 1.685 1.00 92.94 96 GLU A N 1
ATOM 806 C CA . GLU A 1 96 ? -16.494 1.997 2.753 1.00 92.94 96 GLU A CA 1
ATOM 807 C C . GLU A 1 96 ? -17.779 1.222 3.060 1.00 92.94 96 GLU A C 1
ATOM 809 O O . GLU A 1 96 ? -18.695 1.124 2.238 1.00 92.94 96 GLU A O 1
ATOM 814 N N . LYS A 1 97 ? -17.850 0.656 4.263 1.00 91.69 97 LYS A N 1
ATOM 815 C CA . LYS A 1 97 ? -19.012 -0.081 4.751 1.00 91.69 97 LYS A CA 1
ATOM 816 C C . LYS A 1 97 ? -20.091 0.924 5.143 1.00 91.69 97 LYS A C 1
ATOM 818 O O . LYS A 1 97 ? -19.978 1.619 6.154 1.00 91.69 97 LYS A O 1
ATOM 823 N N . LYS A 1 98 ? -21.154 1.020 4.341 1.00 80.94 98 LYS A N 1
ATOM 824 C CA . LYS A 1 98 ? -22.361 1.748 4.754 1.00 80.94 98 LYS A CA 1
ATOM 825 C C . LYS A 1 98 ? -22.990 1.011 5.935 1.00 80.94 98 LYS A C 1
ATOM 827 O O . LYS A 1 98 ? -23.109 -0.212 5.897 1.00 80.94 98 LYS A O 1
ATOM 832 N N . LYS A 1 99 ? -23.415 1.752 6.962 1.00 62.53 99 LYS A N 1
ATOM 833 C CA . LYS A 1 99 ? -24.341 1.203 7.958 1.00 62.53 99 LYS A CA 1
ATOM 834 C C . LYS A 1 99 ? -25.641 0.864 7.227 1.00 62.53 99 LYS A C 1
ATOM 836 O O . LYS A 1 99 ? -26.212 1.754 6.594 1.00 62.53 99 LYS A O 1
ATOM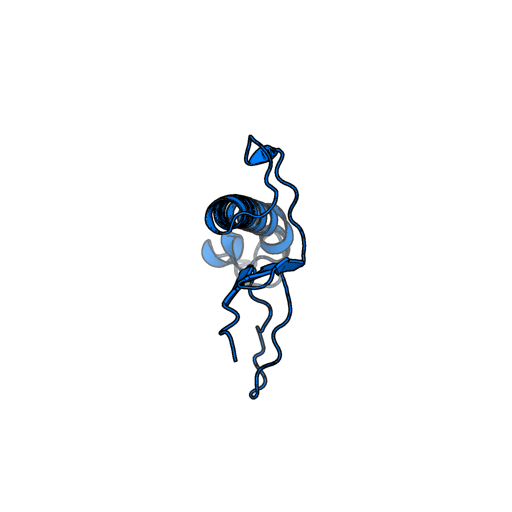 841 N N . GLY A 1 100 ? -26.007 -0.416 7.241 1.00 52.06 100 GLY A N 1
ATOM 842 C CA . GLY A 1 100 ? -27.338 -0.876 6.845 1.00 52.06 100 GLY A CA 1
ATOM 843 C C . GLY A 1 100 ? -28.403 -0.401 7.818 1.00 52.06 100 GLY A C 1
ATOM 844 O O . GLY A 1 100 ? -28.036 -0.068 8.971 1.00 52.06 100 GLY A O 1
#

pLDDT: mean 86.87, std 10.34, range [49.56, 97.62]

Sequence (100 aa):
TNSKCHLCNEKDETVNHLITGCSKISQTDYLEFHNRVAKIIHWKLCQKFGFEYSNNYWEHQVEKVLEHEKVQILWDFRIQTDRHLAHNTPDITIVEKKKG

Organism: NCBI:txid129467

Secondary structure (DSSP, 8-state):
---B-TTTSSSB--HHIIIII-HHHIIIIIHHHHHHHHHHHHHHHHHHHT----SSTTTPPPPSEEE-SSEEEEESPPPP-SS--S----SEEEEE----

Radius of gyration: 18.29 Å; chains: 1; bounding box: 47×20×51 Å

Foldseek 3Di:
DQQADPQQRPDGDDPCCVDCNPPRHNVPPVVVVVVLVLLLVQQVVCVVVVHDADPDSVPGDDDQWDDDDFKIKHAQDFDDDPDDDPDRGDRIDMDTDDDD